Protein AF-A0A067FNJ9-F1 (afdb_monomer_lite)

Sequence (109 aa):
MRESMLNKCPVSSYDQVCDVFKKELGKTPDQVFDDFDPVPIASASLAQVHVARNRDGQKVAVKVQHTHMTDTAAADHATVELLVNTLHWLFPSFDYRWLVAEMRESLPK

Structure (mmCIF, N/CA/C/O backbone):
data_AF-A0A067FNJ9-F1
#
_entry.id   AF-A0A067FNJ9-F1
#
loop_
_atom_site.group_PDB
_atom_site.id
_atom_site.type_symbol
_atom_site.label_atom_id
_atom_site.label_alt_id
_atom_site.label_comp_id
_atom_site.label_asym_id
_atom_site.label_entity_id
_atom_site.label_seq_id
_atom_site.pdbx_PDB_ins_code
_atom_site.Cartn_x
_atom_site.Cartn_y
_atom_site.Cartn_z
_atom_site.occupancy
_atom_site.B_iso_or_equiv
_atom_site.auth_seq_id
_atom_site.auth_comp_id
_atom_site.auth_asym_id
_atom_site.auth_atom_id
_atom_site.pdbx_PDB_model_num
ATOM 1 N N . MET A 1 1 ? -22.041 -13.714 -16.969 1.00 43.84 1 MET A N 1
ATOM 2 C CA . MET A 1 1 ? -21.674 -12.771 -15.890 1.00 43.84 1 MET A CA 1
ATOM 3 C C . MET A 1 1 ? -20.161 -12.599 -15.953 1.00 43.84 1 MET A C 1
ATOM 5 O O . MET A 1 1 ? -19.469 -13.583 -15.742 1.00 43.84 1 MET A O 1
ATOM 9 N N . ARG A 1 2 ? -19.638 -11.444 -16.397 1.00 45.06 2 ARG A N 1
ATOM 10 C CA . ARG A 1 2 ? -18.180 -11.200 -16.435 1.00 45.06 2 ARG A CA 1
ATOM 11 C C . ARG A 1 2 ? -17.685 -11.185 -14.987 1.00 45.06 2 ARG A C 1
ATOM 13 O O . ARG A 1 2 ? -18.104 -10.309 -14.236 1.00 45.06 2 ARG A O 1
ATOM 20 N N . GLU A 1 3 ? -16.844 -12.138 -14.590 1.00 48.41 3 GLU A N 1
ATOM 21 C CA . GLU A 1 3 ? -16.086 -12.003 -13.344 1.00 48.41 3 GLU A CA 1
ATOM 22 C C . GLU A 1 3 ? -15.218 -10.747 -13.473 1.00 48.41 3 GLU A C 1
ATOM 24 O O . GLU A 1 3 ? -14.298 -10.693 -14.287 1.00 48.41 3 GLU A O 1
ATOM 29 N N . SER A 1 4 ? -15.576 -9.696 -12.737 1.00 56.34 4 SER A N 1
ATOM 30 C CA . SER A 1 4 ? -14.782 -8.473 -1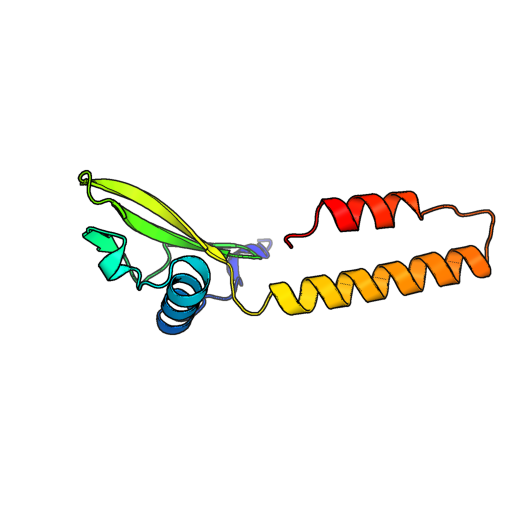2.666 1.00 56.34 4 SER A CA 1
ATOM 31 C C . SER A 1 4 ? -13.423 -8.808 -12.055 1.00 56.34 4 SER A C 1
ATOM 33 O O . SER A 1 4 ? -13.369 -9.431 -10.993 1.00 56.34 4 SER A O 1
ATOM 35 N N . MET A 1 5 ? -12.327 -8.374 -12.687 1.00 51.34 5 MET A N 1
ATOM 36 C CA . MET A 1 5 ? -10.959 -8.585 -12.181 1.00 51.34 5 MET A CA 1
ATOM 37 C C . MET A 1 5 ? -10.716 -7.941 -10.802 1.00 51.34 5 MET A C 1
ATOM 39 O O . MET A 1 5 ? -9.710 -8.220 -10.162 1.00 51.34 5 MET A O 1
ATOM 43 N N . LEU A 1 6 ? -11.668 -7.136 -10.316 1.00 51.38 6 LEU A N 1
ATOM 44 C CA . LEU A 1 6 ? -11.682 -6.548 -8.976 1.00 51.38 6 LEU A CA 1
ATOM 45 C C . LEU A 1 6 ? -11.997 -7.563 -7.859 1.00 51.38 6 LEU A C 1
ATOM 47 O O . LEU A 1 6 ? -11.664 -7.313 -6.710 1.00 51.38 6 LEU A O 1
ATOM 51 N N . ASN A 1 7 ? -12.605 -8.717 -8.167 1.00 53.72 7 ASN A N 1
ATOM 52 C CA . ASN A 1 7 ? -12.979 -9.716 -7.149 1.00 53.72 7 ASN A CA 1
ATOM 53 C C . ASN A 1 7 ? -11.822 -10.629 -6.700 1.00 53.72 7 ASN A C 1
ATOM 55 O O . ASN A 1 7 ? -12.030 -11.500 -5.859 1.00 53.72 7 ASN A O 1
ATOM 59 N N . LYS A 1 8 ? -10.618 -10.472 -7.264 1.00 61.28 8 LYS A N 1
ATOM 60 C CA . LYS A 1 8 ? -9.438 -11.305 -6.962 1.00 61.28 8 LYS A CA 1
ATOM 61 C C . LYS A 1 8 ? -8.215 -10.460 -6.589 1.00 61.28 8 LYS A C 1
ATOM 63 O O . LYS A 1 8 ? -7.088 -10.842 -6.890 1.00 61.28 8 LYS A O 1
ATOM 68 N N . CYS A 1 9 ? -8.422 -9.299 -5.966 1.00 69.94 9 CYS A N 1
ATOM 69 C CA . CYS A 1 9 ? -7.304 -8.511 -5.453 1.00 69.94 9 CYS A CA 1
ATOM 70 C C . CYS A 1 9 ? -6.753 -9.150 -4.168 1.00 69.94 9 CYS A C 1
ATOM 72 O O . CYS A 1 9 ? -7.539 -9.524 -3.292 1.00 69.94 9 CYS A O 1
ATOM 74 N N . PRO A 1 10 ? -5.422 -9.300 -4.051 1.00 77.50 10 PRO A N 1
ATOM 75 C CA . PRO A 1 10 ? -4.815 -9.832 -2.844 1.00 77.50 10 PRO A CA 1
ATOM 76 C C . PRO A 1 10 ? -5.137 -8.925 -1.655 1.00 77.50 10 PRO A C 1
ATOM 78 O O . PRO A 1 10 ? -5.245 -7.705 -1.779 1.00 77.50 10 PRO A O 1
ATOM 81 N N . VAL A 1 11 ? -5.303 -9.541 -0.494 1.00 87.12 11 VAL A N 1
ATOM 82 C CA . VAL A 1 11 ? -5.429 -8.837 0.777 1.00 87.12 11 VAL A CA 1
ATOM 83 C C . VAL A 1 11 ? -4.152 -9.108 1.551 1.00 87.12 11 VAL A C 1
ATOM 85 O O . VAL A 1 11 ? -3.808 -10.262 1.802 1.00 87.12 11 VAL A O 1
ATOM 88 N N . SER A 1 12 ? -3.437 -8.043 1.890 1.00 89.25 12 SER A N 1
ATOM 89 C CA . SER A 1 12 ? -2.303 -8.106 2.797 1.00 89.25 12 SER A CA 1
ATOM 90 C C . SER A 1 12 ? -2.778 -8.460 4.198 1.00 89.25 12 SER A C 1
ATOM 92 O O . SER A 1 12 ? -3.827 -7.989 4.651 1.00 89.25 12 SER A O 1
ATOM 94 N N . SER A 1 13 ? -1.986 -9.277 4.891 1.00 92.88 13 SER A N 1
ATOM 95 C CA . SER A 1 13 ? -2.235 -9.574 6.297 1.00 92.88 13 SER A CA 1
ATOM 96 C C . SER A 1 13 ? -2.117 -8.303 7.140 1.00 92.88 13 SER A C 1
ATOM 98 O O . SER A 1 13 ? -1.460 -7.332 6.755 1.00 92.88 13 SER A O 1
ATOM 100 N N . TYR A 1 14 ? -2.730 -8.308 8.321 1.00 93.50 14 TYR A N 1
ATOM 101 C CA . TYR A 1 14 ? -2.642 -7.165 9.225 1.00 93.50 14 TYR A CA 1
ATOM 102 C C . TYR A 1 14 ? -1.196 -6.869 9.666 1.00 93.50 14 TYR A C 1
ATOM 104 O O . TYR A 1 14 ? -0.824 -5.706 9.805 1.00 93.50 14 TYR A O 1
ATOM 112 N N . ASP A 1 15 ? -0.348 -7.893 9.786 1.00 94.06 15 ASP A N 1
ATOM 113 C CA . ASP A 1 15 ? 1.080 -7.709 10.074 1.00 94.06 15 ASP A CA 1
ATOM 114 C C . ASP A 1 15 ? 1.789 -6.934 8.956 1.00 94.06 15 ASP A C 1
ATOM 116 O O . ASP A 1 15 ? 2.513 -5.980 9.232 1.00 94.06 15 ASP A O 1
ATOM 120 N N . GLN A 1 16 ? 1.507 -7.262 7.689 1.00 92.62 16 GLN A N 1
ATOM 121 C CA . GLN A 1 16 ? 2.047 -6.520 6.546 1.00 92.62 16 GLN A CA 1
ATOM 122 C C . GLN A 1 16 ? 1.566 -5.065 6.538 1.00 92.62 16 GLN A C 1
ATOM 124 O O . GLN A 1 16 ? 2.339 -4.163 6.223 1.00 92.62 16 GLN A O 1
ATOM 129 N N . VAL A 1 17 ? 0.307 -4.820 6.916 1.00 94.19 17 VAL A N 1
ATOM 130 C CA . VAL A 1 17 ? -0.220 -3.458 7.097 1.00 94.19 17 VAL A CA 1
ATOM 131 C C . VAL A 1 17 ? 0.554 -2.730 8.197 1.00 94.19 17 VAL A C 1
ATOM 133 O O . VAL A 1 17 ? 0.972 -1.590 8.002 1.00 94.19 17 VAL A O 1
ATOM 136 N N . CYS A 1 18 ? 0.809 -3.384 9.330 1.00 94.50 18 CYS A N 1
ATOM 137 C CA . CYS A 1 18 ? 1.587 -2.802 10.421 1.00 94.50 18 CYS A CA 1
ATOM 138 C C . CYS A 1 18 ? 3.027 -2.483 10.001 1.00 94.50 18 CYS A C 1
ATOM 140 O O . CYS A 1 18 ? 3.565 -1.457 10.414 1.00 94.50 18 CYS A O 1
ATOM 142 N N . ASP A 1 19 ? 3.645 -3.320 9.170 1.00 94.06 19 ASP A N 1
ATOM 143 C CA . ASP A 1 19 ? 4.988 -3.081 8.645 1.00 94.06 19 ASP A CA 1
ATOM 144 C C . ASP A 1 19 ? 5.033 -1.873 7.702 1.00 94.06 19 ASP A C 1
ATOM 146 O O . ASP A 1 19 ? 5.956 -1.063 7.802 1.00 94.06 19 ASP A O 1
ATOM 150 N N . VAL A 1 20 ? 4.014 -1.687 6.852 1.00 93.00 20 VAL A N 1
ATOM 151 C CA . VAL A 1 20 ? 3.868 -0.472 6.025 1.00 93.00 20 VAL A CA 1
ATOM 152 C C . VAL A 1 20 ? 3.767 0.770 6.913 1.00 93.00 20 VAL A C 1
ATOM 154 O O . VAL A 1 20 ? 4.512 1.730 6.727 1.00 93.00 20 VAL A O 1
ATOM 157 N N . PHE A 1 21 ? 2.919 0.725 7.939 1.00 95.19 21 PHE A N 1
ATOM 158 C CA . PHE A 1 21 ? 2.765 1.813 8.907 1.00 95.19 21 PHE A CA 1
ATOM 159 C C . PHE A 1 21 ? 4.069 2.145 9.644 1.00 95.19 21 PHE A C 1
ATOM 161 O O . PHE A 1 21 ? 4.445 3.314 9.749 1.00 95.19 21 PHE A O 1
ATOM 168 N N . LYS A 1 22 ? 4.809 1.130 10.103 1.00 94.50 22 LYS A N 1
ATOM 169 C CA . LYS A 1 22 ? 6.120 1.324 10.737 1.00 94.50 22 LYS A CA 1
ATOM 170 C C . LYS A 1 22 ? 7.131 1.930 9.768 1.00 94.50 22 LYS A C 1
ATOM 172 O O . LYS A 1 22 ? 7.892 2.804 10.172 1.00 94.50 22 LYS A O 1
ATOM 177 N N . LYS A 1 23 ? 7.141 1.485 8.510 1.00 91.62 23 LYS A N 1
ATOM 178 C CA . LYS A 1 23 ? 8.059 1.979 7.478 1.00 91.62 23 LYS A CA 1
ATOM 179 C C . LYS A 1 23 ? 7.803 3.451 7.143 1.00 91.62 23 LYS A C 1
ATOM 181 O O . LYS A 1 23 ? 8.761 4.205 7.012 1.00 91.62 23 LYS A O 1
ATOM 186 N N . GLU A 1 24 ? 6.542 3.854 7.010 1.00 90.94 24 GLU A N 1
ATOM 187 C CA . GLU A 1 24 ? 6.180 5.203 6.550 1.00 90.94 24 GLU A CA 1
ATOM 188 C C . GLU A 1 24 ? 6.002 6.219 7.686 1.00 90.94 24 GLU A C 1
ATOM 190 O O . GLU A 1 24 ? 6.360 7.385 7.536 1.00 90.94 24 GLU A O 1
ATOM 195 N N . LEU A 1 25 ? 5.463 5.791 8.832 1.00 92.69 25 LEU A N 1
ATOM 196 C CA . LEU A 1 25 ? 5.087 6.670 9.947 1.00 92.69 25 LEU A CA 1
ATOM 197 C C . LEU A 1 25 ? 5.870 6.388 11.240 1.00 92.69 25 LEU A C 1
ATOM 199 O O . LEU A 1 25 ? 5.711 7.115 12.223 1.00 92.69 25 LEU A O 1
ATOM 203 N N . GLY A 1 26 ? 6.689 5.330 11.277 1.00 94.62 26 GLY A N 1
ATOM 204 C CA . GLY A 1 26 ? 7.460 4.930 12.462 1.00 94.62 26 GLY A CA 1
ATOM 205 C C . GLY A 1 26 ? 6.617 4.369 13.614 1.00 94.62 26 GLY A C 1
ATOM 206 O O . GLY A 1 26 ? 7.131 4.197 14.718 1.00 94.62 26 GLY A O 1
ATOM 207 N N . LYS A 1 27 ? 5.323 4.124 13.389 1.00 95.06 27 LYS A N 1
ATOM 208 C CA . LYS A 1 27 ? 4.324 3.751 14.403 1.00 95.06 27 LYS A CA 1
ATOM 209 C C . LYS A 1 27 ? 3.369 2.702 13.849 1.00 95.06 27 LYS A C 1
ATOM 211 O O . LYS A 1 27 ? 3.278 2.553 12.638 1.00 95.06 27 LYS A O 1
ATOM 216 N N . THR A 1 28 ? 2.648 1.994 14.711 1.00 95.25 28 THR A N 1
ATOM 217 C CA . THR A 1 28 ? 1.600 1.039 14.307 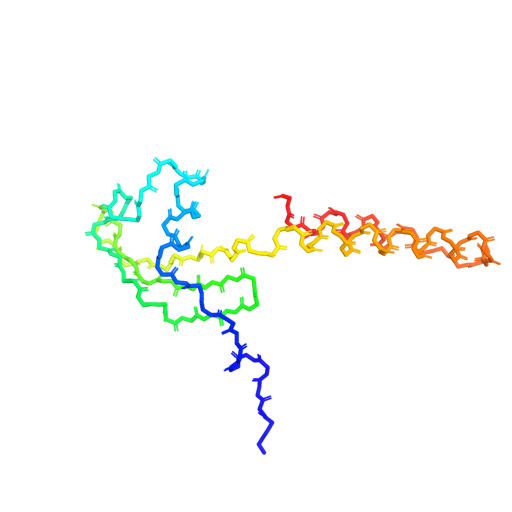1.00 95.25 28 THR A CA 1
ATOM 218 C C . THR A 1 28 ? 0.228 1.719 14.166 1.00 95.25 28 THR A C 1
ATOM 220 O O . THR A 1 28 ? 0.048 2.827 14.681 1.00 95.25 28 THR A O 1
ATOM 223 N N . PRO A 1 29 ? -0.755 1.105 13.474 1.00 94.94 29 PRO A N 1
ATOM 224 C CA . PRO A 1 29 ? -2.079 1.706 13.278 1.00 94.94 29 PRO A CA 1
ATOM 225 C C . PRO A 1 29 ? -2.767 2.133 14.585 1.00 94.94 29 PRO A C 1
ATOM 227 O O . PRO A 1 29 ? -3.309 3.234 14.654 1.00 94.94 29 PRO A O 1
ATOM 230 N N . ASP A 1 30 ? -2.653 1.32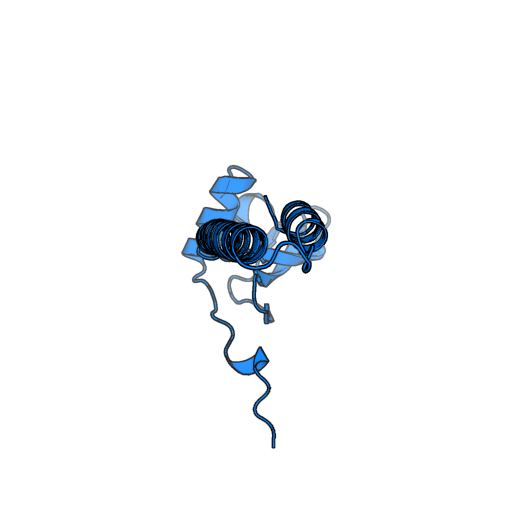4 15.642 1.00 93.38 30 ASP A N 1
ATOM 231 C CA . ASP A 1 30 ? -3.170 1.580 16.998 1.00 93.38 30 ASP A CA 1
ATOM 232 C C . ASP A 1 30 ? -2.514 2.780 17.705 1.00 93.38 30 ASP A C 1
ATOM 234 O O . ASP A 1 30 ? -3.076 3.364 18.627 1.00 93.38 30 ASP A O 1
ATOM 238 N N . GLN A 1 31 ? -1.323 3.191 17.265 1.00 93.38 31 GLN A N 1
ATOM 239 C CA . GLN A 1 31 ? -0.636 4.376 17.778 1.00 93.38 31 GLN A CA 1
ATOM 240 C C . GLN A 1 31 ? -0.952 5.639 16.973 1.00 93.38 31 GLN A C 1
ATOM 242 O O . GLN A 1 31 ? -0.599 6.739 17.407 1.00 93.38 31 GLN A O 1
ATOM 247 N N . VAL A 1 32 ? -1.546 5.500 15.788 1.00 94.06 32 VAL A N 1
ATOM 248 C CA . VAL A 1 32 ? -1.882 6.610 14.884 1.00 94.06 32 VAL A CA 1
ATOM 249 C C . VAL A 1 32 ? -3.364 6.965 14.996 1.00 94.06 32 VAL A C 1
ATOM 251 O O . VAL A 1 32 ? -3.706 8.148 15.035 1.00 94.06 32 VAL A O 1
ATOM 254 N N . PHE A 1 33 ? -4.224 5.955 15.101 1.00 95.62 33 PHE A N 1
ATOM 255 C CA . PHE A 1 33 ? -5.677 6.073 15.155 1.00 95.62 33 PHE A CA 1
ATOM 256 C C . PHE A 1 33 ? -6.219 5.678 16.533 1.00 95.62 33 PHE A C 1
ATOM 258 O O . PHE A 1 33 ? -5.583 4.916 17.252 1.00 95.62 33 PHE A O 1
ATOM 265 N N . ASP A 1 34 ? -7.396 6.195 16.890 1.00 95.00 34 ASP A N 1
ATOM 266 C CA . ASP A 1 34 ? -8.107 5.792 18.115 1.00 95.00 34 ASP A CA 1
ATOM 267 C C . ASP A 1 34 ? -8.730 4.399 17.972 1.00 95.00 34 ASP A C 1
ATOM 269 O O . ASP A 1 34 ? -8.871 3.664 18.945 1.00 95.00 34 ASP A O 1
ATOM 273 N N . ASP A 1 35 ? -9.125 4.056 16.748 1.00 95.62 35 ASP A N 1
ATOM 274 C CA . ASP A 1 35 ? -9.677 2.761 16.372 1.00 95.62 35 ASP A CA 1
ATOM 275 C C . ASP A 1 35 ? -9.264 2.455 14.931 1.00 95.62 35 ASP A C 1
ATOM 277 O O . ASP A 1 35 ? -9.254 3.352 14.083 1.00 95.62 35 ASP A O 1
ATOM 281 N N . PHE A 1 36 ? -8.916 1.206 14.643 1.00 96.56 36 PHE A N 1
ATOM 282 C CA . PHE A 1 36 ? -8.500 0.766 13.314 1.00 96.56 36 PHE A CA 1
ATOM 283 C C . PHE A 1 36 ? -9.002 -0.654 13.070 1.00 96.56 36 PHE A C 1
ATOM 285 O O . PHE A 1 36 ? -8.633 -1.577 13.793 1.00 96.56 36 PHE A O 1
ATOM 292 N N . ASP A 1 37 ? -9.820 -0.835 12.034 1.00 95.75 37 ASP A N 1
ATOM 293 C CA . ASP A 1 37 ? -10.343 -2.146 11.666 1.00 95.75 37 ASP A CA 1
ATOM 294 C C . ASP A 1 37 ? -9.252 -2.959 10.945 1.00 95.75 37 ASP A C 1
ATOM 296 O O . ASP A 1 37 ? -8.819 -2.571 9.850 1.00 95.75 37 ASP A O 1
ATOM 300 N N . PRO A 1 38 ? -8.781 -4.086 11.513 1.00 94.31 38 PRO A N 1
ATOM 301 C CA . PRO A 1 38 ? -7.769 -4.917 10.870 1.00 94.31 38 PRO A CA 1
ATOM 302 C C . PRO A 1 38 ? -8.286 -5.586 9.590 1.00 94.31 38 PRO A C 1
ATOM 304 O O . PRO A 1 38 ? -7.478 -6.017 8.764 1.00 94.31 38 PRO A O 1
ATOM 307 N N . VAL A 1 39 ? -9.606 -5.668 9.396 1.00 93.62 39 VAL A N 1
ATOM 308 C CA . VAL A 1 39 ? -10.218 -6.222 8.190 1.00 93.62 39 VAL A CA 1
ATOM 309 C C . VAL A 1 39 ? -10.431 -5.096 7.171 1.00 93.62 39 VAL A C 1
ATOM 311 O O . VAL A 1 39 ? -11.126 -4.118 7.455 1.00 93.62 39 VAL A O 1
ATOM 314 N N . PRO A 1 40 ? -9.855 -5.187 5.959 1.00 93.56 40 PRO A N 1
ATOM 315 C CA . PRO A 1 40 ? -10.081 -4.173 4.942 1.00 93.56 40 PRO A CA 1
ATOM 316 C C . PRO A 1 40 ? -11.515 -4.242 4.407 1.00 93.56 40 PRO A C 1
ATOM 318 O O . PRO A 1 40 ? -12.058 -5.319 4.158 1.00 93.56 40 PRO A O 1
ATOM 321 N N . ILE A 1 41 ? -12.103 -3.076 4.146 1.00 92.69 41 ILE A N 1
ATOM 322 C CA . ILE A 1 41 ? -13.423 -2.951 3.510 1.00 92.69 41 ILE A CA 1
ATOM 323 C C . ILE A 1 41 ? -13.362 -3.091 1.987 1.00 92.69 41 ILE A C 1
ATOM 325 O O . ILE A 1 41 ? -14.379 -3.349 1.347 1.00 92.69 41 ILE A O 1
ATOM 329 N N . ALA A 1 42 ? -12.182 -2.888 1.400 1.00 88.31 42 ALA A N 1
ATOM 330 C CA . ALA A 1 42 ? -11.933 -3.049 -0.025 1.00 88.31 42 ALA A CA 1
ATOM 331 C C . ALA A 1 42 ? -10.447 -3.330 -0.279 1.00 88.31 42 ALA A C 1
ATOM 333 O O . ALA A 1 42 ? -9.587 -2.816 0.432 1.00 88.31 42 ALA A O 1
ATOM 334 N N . SER A 1 43 ? -10.145 -4.086 -1.333 1.00 85.81 43 SER A N 1
ATOM 335 C CA . SER A 1 43 ? -8.801 -4.197 -1.908 1.00 85.81 43 SER A CA 1
ATOM 336 C C . SER A 1 43 ? -8.874 -3.910 -3.404 1.00 85.81 43 SER A C 1
ATOM 338 O O . SER A 1 43 ? -9.813 -4.345 -4.072 1.00 85.81 43 SER A O 1
ATOM 340 N N . ALA A 1 44 ? -7.927 -3.131 -3.922 1.00 76.06 44 ALA A N 1
ATOM 341 C CA . ALA A 1 44 ? -7.875 -2.741 -5.322 1.00 76.06 44 ALA A CA 1
ATOM 342 C C . ALA A 1 44 ? -6.425 -2.587 -5.777 1.00 76.06 44 ALA A C 1
ATOM 344 O O . ALA A 1 44 ? -5.722 -1.700 -5.306 1.00 76.06 44 ALA A O 1
ATOM 345 N N . SER A 1 45 ? -6.020 -3.395 -6.759 1.00 79.56 45 SER A N 1
ATOM 346 C CA . SER A 1 45 ? -4.717 -3.368 -7.439 1.00 79.56 45 SER A CA 1
ATOM 347 C C . SER A 1 45 ? -3.515 -3.118 -6.514 1.00 79.56 45 SER A C 1
ATOM 349 O O . SER A 1 45 ? -2.889 -4.073 -6.082 1.00 79.56 45 SER A O 1
ATOM 351 N N . LEU A 1 46 ? -3.193 -1.848 -6.237 1.00 83.00 46 LEU A N 1
ATOM 352 C CA . LEU A 1 46 ? -2.011 -1.386 -5.507 1.00 83.00 46 LEU A CA 1
ATOM 353 C C . LEU A 1 46 ? -2.195 -1.289 -3.990 1.00 83.00 46 LEU A C 1
ATOM 355 O O . LEU A 1 46 ? -1.202 -1.214 -3.269 1.00 83.00 46 LEU A O 1
ATOM 359 N N . ALA A 1 47 ? -3.430 -1.238 -3.498 1.00 89.25 47 ALA A N 1
ATOM 360 C CA . ALA A 1 47 ? -3.697 -0.930 -2.103 1.00 89.25 47 ALA A CA 1
ATOM 361 C C . ALA A 1 47 ? -5.009 -1.532 -1.601 1.00 89.25 47 ALA A C 1
ATOM 363 O O . ALA A 1 47 ? -5.955 -1.752 -2.359 1.00 89.25 47 ALA A O 1
ATOM 364 N N . GLN A 1 48 ? -5.102 -1.667 -0.283 1.00 92.06 48 GLN A N 1
ATOM 365 C CA . GLN A 1 48 ? -6.340 -1.978 0.421 1.00 92.06 48 GLN A CA 1
ATOM 366 C C . GLN A 1 48 ? -6.800 -0.813 1.289 1.00 92.06 48 GLN A C 1
ATOM 368 O O . GLN A 1 48 ? -6.014 0.054 1.664 1.00 92.06 48 GLN A O 1
ATOM 373 N N . VAL A 1 49 ? -8.095 -0.765 1.580 1.00 94.75 49 VAL A N 1
ATOM 374 C CA . VAL A 1 49 ? -8.730 0.308 2.343 1.00 94.75 49 VAL A CA 1
ATOM 375 C C . VAL A 1 49 ? -9.270 -0.255 3.646 1.00 94.75 49 VAL A C 1
ATOM 377 O O . VAL A 1 49 ? -10.074 -1.185 3.637 1.00 94.75 49 VAL A O 1
ATOM 380 N N . HIS A 1 50 ? -8.866 0.356 4.751 1.00 95.69 50 HIS A N 1
ATOM 381 C CA . HIS A 1 50 ? -9.348 0.076 6.096 1.00 95.69 50 HIS A CA 1
ATOM 382 C C . HIS A 1 50 ? -10.225 1.213 6.601 1.00 95.69 50 HIS A C 1
ATOM 384 O O . HIS A 1 50 ? -10.087 2.368 6.188 1.00 95.69 50 HIS A O 1
ATOM 390 N N . VAL A 1 51 ? -11.123 0.883 7.519 1.00 96.62 51 VAL A N 1
ATOM 391 C CA . VAL A 1 51 ? -11.873 1.878 8.281 1.00 96.62 51 VAL A CA 1
ATOM 392 C C . VAL A 1 51 ? -11.103 2.174 9.556 1.00 96.62 51 VAL A C 1
ATOM 394 O O . VAL A 1 51 ? -10.656 1.259 10.237 1.00 96.62 51 VAL A O 1
ATOM 397 N N . ALA A 1 52 ? -10.971 3.452 9.890 1.00 96.50 52 ALA A N 1
ATOM 398 C CA . ALA A 1 52 ? -10.382 3.874 11.150 1.00 96.50 52 ALA A CA 1
ATOM 399 C C . ALA A 1 52 ? -11.143 5.063 11.740 1.00 96.50 52 ALA A C 1
ATOM 401 O O . ALA A 1 52 ? -11.958 5.707 11.068 1.00 96.50 52 ALA A O 1
ATOM 402 N N . ARG A 1 53 ? -10.853 5.373 12.999 1.00 97.31 53 ARG A N 1
ATOM 403 C CA . ARG A 1 53 ? -11.258 6.604 13.669 1.00 97.31 53 ARG A CA 1
ATOM 404 C C . ARG A 1 53 ? -10.012 7.407 14.016 1.00 97.31 53 ARG A C 1
ATOM 406 O O . ARG A 1 53 ? -9.109 6.896 14.672 1.00 97.31 53 ARG A O 1
ATOM 413 N N . ASN A 1 54 ? -9.938 8.653 13.559 1.00 93.31 54 ASN A N 1
ATOM 414 C CA . ASN A 1 54 ? -8.844 9.538 13.956 1.00 93.31 54 ASN A CA 1
ATOM 415 C C . ASN A 1 54 ? -9.009 9.999 15.415 1.00 93.31 54 ASN A C 1
ATOM 417 O O . ASN A 1 54 ? -10.066 9.813 16.015 1.00 93.31 54 ASN A O 1
ATOM 421 N N . ARG A 1 55 ? -7.971 10.641 15.957 1.00 90.50 55 ARG A N 1
ATOM 422 C CA . ARG A 1 55 ? -7.955 11.176 17.332 1.00 90.50 55 ARG A CA 1
ATOM 423 C C . ARG A 1 55 ? -8.957 12.299 17.595 1.00 90.50 55 ARG A C 1
ATOM 425 O O . ARG A 1 55 ? -9.240 12.628 18.740 1.00 90.50 55 ARG A O 1
ATOM 432 N N . ASP A 1 56 ? -9.504 12.871 16.527 1.00 92.31 56 ASP A N 1
ATOM 433 C CA . ASP A 1 56 ? -10.574 13.866 16.585 1.00 92.31 56 ASP A CA 1
ATOM 434 C C . ASP A 1 56 ? -11.967 13.199 16.598 1.00 92.31 56 ASP A C 1
ATOM 436 O O . ASP A 1 56 ? -12.997 13.872 16.539 1.00 92.31 56 ASP A O 1
ATOM 440 N N . GLY A 1 57 ? -12.024 11.862 16.648 1.00 92.62 57 GLY A N 1
ATOM 441 C CA . GLY A 1 57 ? -13.248 11.066 16.698 1.00 92.62 57 GLY A CA 1
ATOM 442 C C . GLY A 1 57 ? -13.939 10.841 15.347 1.00 92.62 57 GLY A C 1
ATOM 443 O O . GLY A 1 57 ? -14.996 10.201 15.307 1.00 92.62 57 GLY A O 1
ATOM 444 N N . GLN A 1 58 ? -13.367 11.328 14.244 1.00 95.44 58 GLN A N 1
ATOM 445 C CA . GLN A 1 58 ? -13.926 11.239 12.895 1.00 95.44 58 GLN A CA 1
ATOM 446 C C . GLN A 1 58 ? -13.616 9.890 12.240 1.00 95.44 58 GLN A C 1
ATOM 448 O O . GLN A 1 58 ? -12.501 9.374 12.321 1.00 95.44 58 GLN A O 1
ATOM 453 N N . LYS A 1 59 ? -14.605 9.333 11.534 1.00 96.69 59 LYS A N 1
ATOM 454 C CA . LYS A 1 59 ? -14.446 8.109 10.742 1.00 96.69 59 LYS A CA 1
ATOM 455 C C . LYS A 1 59 ? -13.704 8.422 9.442 1.00 96.69 59 LYS A C 1
ATOM 457 O O . LYS A 1 59 ? -14.152 9.268 8.672 1.00 96.69 59 LYS A O 1
ATOM 462 N N . VAL A 1 60 ? -12.611 7.713 9.187 1.00 96.44 60 VAL A N 1
ATOM 463 C CA . VAL A 1 60 ? -11.741 7.905 8.021 1.00 96.44 60 VAL A CA 1
ATOM 464 C C . VAL A 1 60 ? -11.538 6.598 7.256 1.00 96.44 60 VAL A C 1
ATOM 466 O O . VAL A 1 60 ? -11.657 5.505 7.811 1.00 96.44 60 VAL A O 1
ATOM 469 N N . ALA A 1 61 ? -11.234 6.724 5.964 1.00 95.94 61 ALA A N 1
ATOM 470 C CA . ALA A 1 61 ? -10.799 5.619 5.120 1.00 95.94 61 ALA A CA 1
ATOM 471 C C . ALA A 1 61 ? -9.274 5.680 4.974 1.00 95.94 61 ALA A C 1
ATOM 473 O O . ALA A 1 61 ? -8.737 6.669 4.476 1.00 95.94 61 ALA A O 1
ATOM 474 N N . VAL A 1 62 ? -8.582 4.629 5.404 1.00 94.81 62 VAL A N 1
ATOM 475 C CA . VAL A 1 62 ? -7.121 4.538 5.363 1.00 94.81 62 VAL A CA 1
ATOM 476 C C . VAL A 1 62 ? -6.727 3.618 4.221 1.00 94.81 62 VAL A C 1
ATOM 478 O O . VAL A 1 62 ? -7.004 2.422 4.263 1.00 94.81 62 VAL A O 1
ATOM 481 N N . LYS A 1 63 ? -6.087 4.172 3.191 1.00 94.44 63 LYS A N 1
ATOM 482 C CA . LYS A 1 63 ? -5.587 3.397 2.054 1.00 94.44 63 LYS A CA 1
ATOM 483 C C . LYS A 1 63 ? -4.133 2.999 2.304 1.00 94.44 63 LYS A C 1
ATOM 485 O O . LYS A 1 63 ? -3.290 3.873 2.461 1.00 94.44 63 LYS A O 1
ATOM 490 N N . VAL A 1 64 ? -3.861 1.699 2.324 1.00 92.56 64 VAL A N 1
ATOM 491 C CA . VAL A 1 64 ? -2.553 1.107 2.626 1.00 92.56 64 VAL A CA 1
ATOM 492 C C . VAL A 1 64 ? -2.034 0.392 1.385 1.00 92.56 64 VAL A C 1
ATOM 494 O O . VAL A 1 64 ? -2.703 -0.504 0.869 1.00 92.56 64 VAL A O 1
ATOM 497 N N . GLN A 1 65 ? -0.864 0.795 0.892 1.00 90.00 65 GLN A N 1
ATOM 498 C CA . GLN A 1 65 ? -0.246 0.205 -0.295 1.00 90.00 65 GLN A CA 1
ATOM 499 C C . GLN A 1 65 ? 0.357 -1.172 0.018 1.00 90.00 65 GLN A C 1
ATOM 501 O O . GLN A 1 65 ? 0.970 -1.366 1.066 1.00 90.00 65 GLN A O 1
ATOM 506 N N . HIS A 1 66 ? 0.206 -2.133 -0.894 1.00 87.44 66 HIS A N 1
ATOM 507 C CA . HIS A 1 66 ? 0.822 -3.451 -0.751 1.00 87.44 66 HIS A CA 1
ATOM 508 C C . HIS A 1 66 ? 2.346 -3.357 -0.916 1.00 87.44 66 HIS A C 1
ATOM 510 O O . HIS A 1 66 ? 2.841 -2.838 -1.918 1.00 87.44 66 HIS A O 1
ATOM 516 N N . THR A 1 67 ? 3.095 -3.933 0.026 1.00 76.69 67 THR A N 1
ATOM 517 C CA . THR A 1 67 ? 4.569 -3.896 0.070 1.00 76.69 67 THR A CA 1
ATOM 518 C C . THR A 1 67 ? 5.238 -4.477 -1.172 1.00 76.69 67 THR A C 1
ATOM 520 O O . THR A 1 67 ? 6.288 -3.999 -1.581 1.00 76.69 67 THR A O 1
ATOM 523 N N . HIS A 1 68 ? 4.636 -5.492 -1.790 1.00 67.81 68 HIS A N 1
ATOM 524 C CA . HIS A 1 68 ? 5.235 -6.203 -2.922 1.00 67.81 68 HIS A CA 1
ATOM 525 C C . HIS A 1 68 ? 5.208 -5.426 -4.244 1.00 67.81 68 HIS A C 1
ATOM 527 O O . HIS A 1 68 ? 5.819 -5.874 -5.208 1.00 67.81 68 HIS A O 1
ATOM 533 N N . MET A 1 69 ? 4.497 -4.296 -4.325 1.00 63.56 69 MET A N 1
ATOM 534 C CA . MET A 1 69 ? 4.258 -3.643 -5.617 1.00 63.56 69 MET A CA 1
ATOM 535 C C . MET A 1 69 ? 5.306 -2.600 -6.000 1.00 63.56 69 MET A C 1
ATOM 537 O O . MET A 1 69 ? 5.479 -2.341 -7.192 1.00 63.56 69 MET A O 1
ATOM 541 N N . THR A 1 70 ? 6.036 -2.041 -5.032 1.00 61.38 70 THR A N 1
ATOM 542 C CA . THR A 1 70 ? 7.071 -1.029 -5.295 1.00 61.38 70 THR A CA 1
ATOM 543 C C . THR A 1 70 ? 8.253 -1.615 -6.077 1.00 61.38 70 THR A C 1
ATOM 545 O O . THR A 1 70 ? 8.753 -0.977 -6.999 1.00 61.38 70 THR A O 1
ATOM 548 N N . ASP A 1 71 ? 8.638 -2.863 -5.793 1.00 63.31 71 ASP A N 1
ATOM 549 C CA . ASP A 1 71 ? 9.774 -3.518 -6.458 1.00 63.31 71 ASP A CA 1
ATOM 550 C C . ASP A 1 71 ? 9.456 -3.910 -7.911 1.00 63.31 71 ASP A C 1
ATOM 552 O O . ASP A 1 71 ? 10.282 -3.741 -8.810 1.00 63.31 71 ASP A O 1
ATOM 556 N N . THR A 1 72 ? 8.233 -4.379 -8.178 1.00 65.31 72 THR A N 1
ATOM 557 C CA . THR A 1 72 ? 7.782 -4.706 -9.542 1.00 65.31 72 THR A CA 1
ATOM 558 C C . THR A 1 72 ? 7.671 -3.476 -10.435 1.00 65.31 72 THR A C 1
ATOM 560 O O . THR A 1 72 ? 8.033 -3.550 -11.604 1.00 65.31 72 THR A O 1
ATOM 563 N N . ALA A 1 73 ? 7.253 -2.326 -9.898 1.00 70.25 73 ALA A N 1
ATOM 564 C CA . ALA A 1 73 ? 7.112 -1.102 -10.686 1.00 70.25 73 ALA A CA 1
ATOM 565 C C . ALA A 1 73 ? 8.451 -0.627 -11.283 1.00 70.25 73 ALA A C 1
ATOM 567 O O . ALA A 1 73 ? 8.508 -0.203 -12.439 1.00 70.25 73 ALA A O 1
ATOM 568 N N . ALA A 1 74 ? 9.543 -0.738 -10.521 1.00 72.12 74 ALA A N 1
ATOM 569 C CA . ALA A 1 74 ? 10.877 -0.379 -10.995 1.00 72.12 74 ALA A CA 1
ATOM 570 C C . ALA A 1 74 ? 11.388 -1.346 -12.079 1.00 72.12 74 ALA A C 1
ATOM 572 O O . ALA A 1 74 ? 11.969 -0.909 -13.077 1.00 72.12 74 ALA A O 1
ATOM 573 N N . ALA A 1 75 ? 11.147 -2.650 -11.910 1.00 78.38 75 ALA A N 1
ATOM 574 C CA . ALA A 1 75 ? 11.509 -3.665 -12.897 1.00 78.38 75 ALA A CA 1
ATOM 575 C C . ALA A 1 75 ? 10.716 -3.513 -14.207 1.00 78.38 75 ALA A C 1
ATOM 577 O O . ALA A 1 75 ? 11.294 -3.601 -15.295 1.00 78.38 75 ALA A O 1
ATOM 578 N N . ASP A 1 76 ? 9.417 -3.222 -14.110 1.00 80.38 76 ASP A N 1
ATOM 579 C CA . ASP A 1 76 ? 8.554 -2.958 -15.262 1.00 80.38 76 ASP A CA 1
ATOM 580 C C . ASP A 1 76 ? 9.045 -1.726 -16.026 1.00 80.38 76 ASP A C 1
ATOM 582 O O . ASP A 1 76 ? 9.212 -1.772 -17.247 1.00 80.38 76 ASP A O 1
ATOM 586 N N . HIS A 1 77 ? 9.371 -0.649 -15.304 1.00 79.19 77 HIS A N 1
ATOM 587 C CA . HIS A 1 77 ? 9.934 0.557 -15.900 1.00 79.19 77 HIS A CA 1
ATOM 588 C C . HIS A 1 77 ? 11.241 0.275 -16.658 1.00 79.19 77 HIS A C 1
ATOM 590 O O . HIS A 1 77 ? 11.373 0.649 -17.824 1.00 79.19 77 HIS A O 1
ATOM 596 N N . ALA A 1 78 ? 12.191 -0.423 -16.029 1.00 83.88 78 ALA A N 1
ATOM 597 C CA . ALA A 1 78 ? 13.467 -0.770 -16.658 1.00 83.88 78 ALA A CA 1
ATOM 598 C C . ALA A 1 78 ? 13.277 -1.636 -17.916 1.00 83.88 78 ALA A C 1
ATOM 600 O O . ALA A 1 78 ? 13.969 -1.454 -18.919 1.00 83.88 78 ALA A O 1
ATOM 601 N N . THR A 1 79 ? 12.307 -2.553 -17.883 1.00 86.44 79 THR A N 1
ATOM 602 C CA . THR A 1 79 ? 11.972 -3.412 -19.024 1.00 86.44 79 THR A CA 1
ATOM 603 C C . THR A 1 79 ? 11.401 -2.596 -20.183 1.00 86.44 79 THR A C 1
ATOM 605 O O . THR A 1 79 ? 11.825 -2.768 -21.327 1.00 86.44 79 THR A O 1
ATOM 608 N N . VAL A 1 80 ? 10.477 -1.672 -19.904 1.00 86.00 80 VAL A N 1
ATOM 609 C CA . VAL A 1 80 ? 9.897 -0.784 -20.923 1.00 86.00 80 VAL A CA 1
ATOM 610 C C . VAL A 1 80 ? 10.962 0.132 -21.522 1.00 86.00 80 VAL A C 1
ATOM 612 O O . VAL A 1 80 ? 11.033 0.265 -22.744 1.00 86.00 80 VAL A O 1
ATOM 615 N N . GLU A 1 81 ? 11.830 0.714 -20.695 1.00 84.69 81 GLU A N 1
ATOM 616 C CA . GLU A 1 81 ? 12.935 1.559 -21.152 1.00 84.69 81 GLU A CA 1
ATOM 617 C C . GLU A 1 81 ? 13.890 0.792 -22.082 1.00 84.69 81 GLU A C 1
ATOM 619 O O . GLU A 1 81 ? 14.229 1.278 -23.164 1.00 84.69 81 GLU A O 1
ATOM 624 N N . LEU A 1 82 ? 14.268 -0.438 -21.715 1.00 87.69 82 LEU A N 1
ATOM 625 C CA . LEU A 1 82 ? 15.107 -1.303 -22.545 1.00 87.69 82 LEU A CA 1
ATOM 626 C C . LEU A 1 82 ? 14.454 -1.600 -23.902 1.00 87.69 82 LEU A C 1
ATOM 628 O O . LEU A 1 82 ? 15.110 -1.487 -24.942 1.00 87.69 82 LEU A O 1
ATOM 632 N N . LEU A 1 83 ? 13.172 -1.971 -23.906 1.00 87.88 83 LEU A N 1
ATOM 633 C CA . LEU A 1 83 ? 12.436 -2.300 -25.128 1.00 87.88 83 LEU A CA 1
ATOM 634 C C . LEU A 1 83 ? 12.307 -1.092 -26.056 1.00 87.88 83 LEU A C 1
ATOM 636 O O . LEU A 1 83 ? 12.594 -1.209 -27.247 1.00 87.88 83 LEU A O 1
ATOM 640 N N . VAL A 1 84 ? 11.921 0.069 -25.523 1.00 85.44 84 VAL A N 1
ATOM 641 C CA . VAL A 1 84 ? 11.747 1.292 -26.319 1.00 85.44 84 VAL A CA 1
ATOM 642 C C . VAL A 1 84 ? 13.080 1.759 -26.903 1.00 85.44 84 VAL A C 1
ATOM 644 O O . VAL A 1 84 ? 13.141 2.089 -28.088 1.00 85.44 84 VAL A O 1
ATOM 647 N N . ASN A 1 85 ? 14.162 1.725 -26.121 1.00 81.88 85 ASN A N 1
ATOM 648 C CA . ASN A 1 85 ? 15.486 2.115 -26.607 1.00 81.88 85 ASN A CA 1
ATOM 649 C C . ASN A 1 85 ? 16.023 1.143 -27.670 1.00 81.88 85 ASN A C 1
ATOM 651 O O . ASN A 1 85 ? 16.593 1.576 -28.673 1.00 81.88 85 ASN A O 1
ATOM 655 N N . THR A 1 86 ? 15.788 -0.161 -27.501 1.00 86.12 86 THR A N 1
ATOM 656 C CA . THR A 1 86 ? 16.165 -1.178 -28.497 1.00 86.12 86 THR A CA 1
ATOM 657 C C . THR A 1 86 ? 15.361 -1.015 -29.789 1.00 86.12 86 THR A C 1
ATOM 659 O O . THR A 1 86 ? 15.920 -1.089 -30.883 1.00 86.12 86 THR A O 1
ATOM 662 N N . LEU A 1 87 ? 14.056 -0.744 -29.682 1.00 85.19 87 LEU A N 1
ATOM 663 C CA . LEU A 1 87 ? 13.193 -0.517 -30.839 1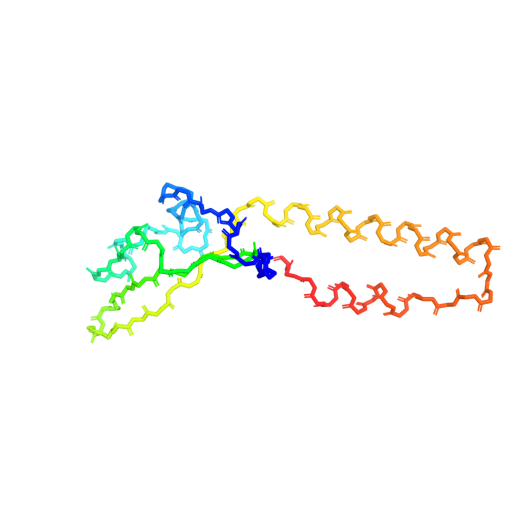.00 85.19 87 LEU A CA 1
ATOM 664 C C . LEU A 1 87 ? 13.604 0.743 -31.604 1.00 85.19 87 LEU A C 1
ATOM 666 O O . LEU A 1 87 ? 13.650 0.706 -32.828 1.00 85.19 87 LEU A O 1
ATOM 670 N N . HIS A 1 88 ? 13.956 1.823 -30.902 1.00 79.00 88 HIS A N 1
ATOM 671 C CA . HIS A 1 88 ? 14.461 3.045 -31.529 1.00 79.00 88 HIS A CA 1
ATOM 672 C C . HIS A 1 88 ? 15.778 2.807 -32.283 1.00 79.00 88 HIS A C 1
ATOM 674 O O . HIS A 1 88 ? 15.968 3.337 -33.376 1.00 79.00 88 HIS A O 1
ATOM 680 N N . TRP A 1 89 ? 16.671 1.976 -31.733 1.00 81.56 89 TRP A N 1
ATOM 681 C CA . TRP A 1 89 ? 17.913 1.591 -32.406 1.00 81.56 89 TRP A CA 1
ATOM 682 C C . TRP A 1 89 ? 17.658 0.778 -33.689 1.00 81.56 89 TRP A C 1
ATOM 684 O O . TRP A 1 89 ? 18.317 1.014 -34.700 1.00 81.56 89 TRP A O 1
ATOM 694 N N . LEU A 1 90 ? 16.684 -0.142 -33.675 1.00 86.25 90 LEU A N 1
ATOM 695 C CA . LEU A 1 90 ? 16.323 -0.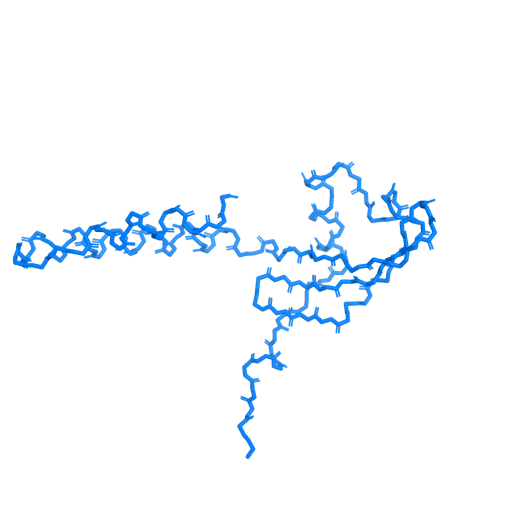972 -34.835 1.00 86.25 90 LEU A CA 1
ATOM 696 C C . LEU A 1 90 ? 15.463 -0.236 -35.877 1.00 86.25 90 LEU A C 1
ATOM 698 O O . LEU A 1 90 ? 15.589 -0.493 -37.073 1.00 86.25 90 LEU A O 1
ATOM 702 N N . PHE A 1 91 ? 14.590 0.670 -35.435 1.00 84.69 91 PHE A N 1
ATOM 703 C CA . PHE A 1 91 ? 13.626 1.391 -36.267 1.00 84.69 91 PHE A CA 1
ATOM 704 C C . PHE A 1 91 ? 13.577 2.878 -35.873 1.00 84.69 91 PHE A C 1
ATOM 706 O O . PHE A 1 91 ? 12.650 3.310 -35.181 1.00 84.69 91 PHE A O 1
ATOM 713 N N . PRO A 1 92 ? 14.525 3.699 -36.364 1.00 75.31 92 PRO A N 1
ATOM 714 C CA . PRO A 1 92 ? 14.646 5.113 -35.988 1.00 75.31 92 PRO A CA 1
ATOM 715 C C . PRO A 1 92 ? 13.4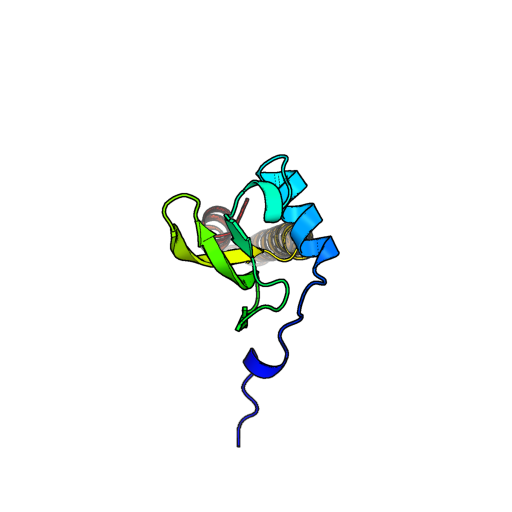10 5.966 -36.308 1.00 75.31 92 PRO A C 1
ATOM 717 O O . PRO A 1 92 ? 13.246 7.054 -35.764 1.00 75.31 92 PRO A O 1
ATOM 720 N N . SER A 1 93 ? 12.538 5.486 -37.200 1.00 76.69 93 SER A N 1
ATOM 721 C CA . SER A 1 93 ? 11.287 6.140 -37.596 1.00 76.69 93 SER A CA 1
ATOM 722 C C . SER A 1 93 ? 10.200 6.118 -36.512 1.00 76.69 93 SER A C 1
ATOM 724 O O . SER A 1 93 ? 9.231 6.864 -36.628 1.00 76.69 93 SER A O 1
ATOM 726 N N . PHE A 1 94 ? 10.336 5.283 -35.475 1.00 69.25 94 PHE A N 1
ATOM 727 C CA . PHE A 1 94 ? 9.416 5.227 -34.339 1.00 69.25 94 PHE A CA 1
ATOM 728 C C . PHE A 1 94 ? 10.047 5.903 -33.114 1.00 69.25 94 PHE A C 1
ATOM 730 O O . PHE A 1 94 ? 11.012 5.398 -32.537 1.00 69.25 94 PHE A O 1
ATOM 737 N N . ASP A 1 95 ? 9.491 7.043 -32.695 1.00 71.44 95 ASP A N 1
ATOM 738 C CA . ASP A 1 95 ? 9.922 7.754 -31.487 1.00 71.44 95 ASP A CA 1
ATOM 739 C C . ASP A 1 95 ? 8.852 7.673 -30.389 1.00 71.44 95 ASP A C 1
ATOM 741 O O . ASP A 1 95 ? 7.916 8.470 -30.334 1.00 71.44 95 ASP A O 1
ATOM 745 N N . TYR A 1 96 ? 8.992 6.676 -29.511 1.00 78.31 96 TYR A N 1
ATOM 746 C CA . TYR A 1 96 ? 8.154 6.484 -28.319 1.00 78.31 96 TYR A CA 1
ATOM 747 C C . TYR A 1 96 ? 8.867 6.890 -27.026 1.00 78.31 96 TYR A C 1
ATOM 749 O O . TYR A 1 96 ? 8.396 6.577 -25.934 1.00 78.31 96 TYR A O 1
ATOM 757 N N . ARG A 1 97 ? 9.999 7.599 -27.108 1.00 75.12 97 ARG A N 1
ATOM 758 C CA . ARG A 1 97 ? 10.753 8.018 -25.913 1.00 75.12 97 ARG A CA 1
ATOM 759 C C . ARG A 1 97 ? 9.929 8.934 -25.004 1.00 75.12 97 ARG A C 1
ATOM 761 O O . ARG A 1 97 ? 10.108 8.910 -23.790 1.00 75.12 97 ARG A O 1
ATOM 768 N N . TRP A 1 98 ? 8.976 9.671 -25.578 1.00 84.00 98 TRP A N 1
ATOM 769 C CA . TRP A 1 98 ? 8.002 10.472 -24.833 1.00 84.00 98 TRP A CA 1
ATOM 770 C C . TRP A 1 98 ? 7.131 9.625 -23.889 1.00 84.00 98 TRP A C 1
ATOM 772 O O . TRP A 1 98 ? 6.834 10.062 -22.784 1.00 84.00 98 TRP A O 1
ATOM 782 N N . LEU A 1 99 ? 6.776 8.394 -24.277 1.00 81.06 99 LEU A N 1
ATOM 783 C CA . LEU A 1 99 ? 5.964 7.491 -23.459 1.00 81.06 99 LEU A CA 1
ATOM 784 C C . LEU A 1 99 ? 6.752 6.983 -22.248 1.00 81.06 99 LEU A C 1
ATOM 786 O O . LEU A 1 99 ? 6.209 6.871 -21.154 1.00 81.06 99 LEU A O 1
ATOM 790 N N . VAL A 1 100 ? 8.048 6.719 -22.430 1.00 77.88 100 VAL A N 1
ATOM 791 C CA . VAL A 1 100 ? 8.940 6.337 -21.324 1.00 77.88 100 VAL A CA 1
ATOM 792 C C . VAL A 1 100 ? 9.073 7.490 -20.330 1.00 77.88 100 VAL A C 1
ATOM 794 O O . VAL A 1 100 ? 9.005 7.266 -19.125 1.00 77.88 100 VAL A O 1
ATOM 797 N N . ALA A 1 101 ? 9.212 8.726 -20.819 1.00 80.81 101 ALA A N 1
ATOM 798 C CA . ALA A 1 101 ? 9.258 9.908 -19.960 1.00 80.81 101 ALA A CA 1
ATOM 799 C C . ALA A 1 101 ? 7.968 10.067 -19.132 1.00 80.81 101 ALA A C 1
ATOM 801 O O . ALA A 1 101 ? 8.048 10.240 -17.918 1.00 80.81 101 ALA A O 1
ATOM 802 N N . GLU A 1 102 ? 6.802 9.904 -19.761 1.00 83.12 102 GLU A N 1
ATOM 803 C CA . GLU A 1 102 ? 5.497 9.963 -19.087 1.00 83.12 102 GLU A CA 1
ATOM 804 C C . GLU A 1 102 ? 5.335 8.857 -18.028 1.00 83.12 102 GLU A C 1
ATOM 806 O O . GLU A 1 102 ? 4.859 9.097 -16.915 1.00 83.12 102 GLU A O 1
ATOM 811 N N . MET A 1 103 ? 5.778 7.632 -18.338 1.00 80.06 103 MET A N 1
ATOM 812 C CA . MET A 1 103 ? 5.733 6.514 -17.390 1.00 80.06 103 MET A CA 1
ATOM 813 C C . MET A 1 103 ? 6.628 6.752 -16.168 1.00 80.06 103 MET A C 1
ATOM 815 O O . MET A 1 103 ? 6.224 6.419 -15.055 1.00 80.06 103 MET A O 1
ATOM 819 N N . ARG A 1 104 ? 7.808 7.365 -16.341 1.00 77.19 104 ARG A N 1
ATOM 820 C CA . ARG A 1 104 ? 8.687 7.752 -15.217 1.00 77.19 104 ARG A CA 1
ATOM 821 C C . ARG A 1 104 ? 8.042 8.760 -14.285 1.00 77.19 104 ARG A C 1
ATOM 823 O O . ARG A 1 104 ? 8.314 8.732 -13.088 1.00 77.19 104 ARG A O 1
ATOM 830 N N . GLU A 1 105 ? 7.256 9.674 -14.834 1.00 80.69 105 GLU A N 1
ATOM 831 C CA . GLU A 1 105 ? 6.590 10.713 -14.057 1.00 80.69 105 GLU A CA 1
ATOM 832 C C . GLU A 1 105 ? 5.361 10.171 -13.317 1.00 80.69 105 GLU A C 1
ATOM 834 O O . GLU A 1 105 ? 5.107 10.554 -12.176 1.00 80.69 105 GLU A O 1
ATOM 839 N N . SER A 1 106 ? 4.649 9.226 -13.935 1.00 77.06 106 SER A N 1
ATOM 840 C CA . SER A 1 106 ? 3.400 8.662 -13.412 1.00 77.06 106 SER A CA 1
ATOM 841 C C . SER A 1 106 ? 3.580 7.536 -12.386 1.00 77.06 106 SER A C 1
ATOM 843 O O . SER A 1 106 ? 2.644 7.239 -11.638 1.00 77.06 106 SER A O 1
ATOM 845 N N . LEU A 1 107 ? 4.736 6.865 -12.353 1.00 70.12 107 LEU A N 1
ATOM 846 C CA . LEU A 1 107 ? 4.962 5.751 -11.431 1.00 70.12 107 LEU A CA 1
ATOM 847 C C . LEU A 1 107 ? 5.189 6.242 -9.989 1.00 70.12 107 LEU A C 1
ATOM 849 O O . LEU A 1 107 ? 5.931 7.204 -9.771 1.00 70.12 107 LEU A O 1
ATOM 853 N N . PRO A 1 108 ? 4.583 5.575 -8.985 1.00 62.19 108 PRO A N 1
ATOM 854 C CA . PRO A 1 108 ? 4.874 5.861 -7.587 1.00 62.19 108 PRO A CA 1
ATOM 855 C C . PRO A 1 108 ? 6.361 5.600 -7.307 1.00 62.19 108 PRO A C 1
ATOM 857 O O . PRO A 1 108 ? 6.894 4.564 -7.709 1.00 62.19 108 PRO A O 1
ATOM 860 N N . LYS A 1 109 ? 7.014 6.573 -6.664 1.00 56.59 109 LYS A N 1
ATOM 861 C CA . LYS A 1 109 ? 8.446 6.557 -6.329 1.00 56.59 109 LYS A CA 1
ATOM 862 C C . LYS A 1 109 ? 8.724 5.801 -5.039 1.00 56.59 109 LYS A C 1
ATOM 864 O O . LYS A 1 109 ? 7.877 5.889 -4.123 1.00 56.59 109 LYS A O 1
#

Radius of gyration: 19.15 Å; chains: 1; bounding box: 40×27×56 Å

Foldseek 3Di:
DPPDPQVDADDDQLVQQQVQCCVPPVGGPVVQFVFWDRDFPGGDDFWTWTWTAGPVRDIDIDTGGGPPVLVVLVVVLVVVVVVQVVCCVVPVVDDPVVVSVVSVVPDDD

InterPro domains:
  IPR004147 ABC1 atypical kinase-like domain [PF03109] (5-108)
  IPR011009 Protein kinase-like domain superfamily [SSF56112] (10-84)
  IPR051130 Mitochondrial structure and function regulator [PTHR43173] (4-109)

Secondary structure (DSSP, 8-state):
----GGGG-----HHHHHHHHHHHHSS-HHHH-SEE-SS-SEEETTEEEEEEE-TTS-EEEEEEE-TTHHHHHHHHHHHHHHHHHHHHHH-TT---HHHHHHHHHHS--

pLDDT: mean 83.23, std 13.13, range [43.84, 97.31]

Organism: Citrus sinensis (NCBI:txid2711)